Protein AF-A0A2G8JN84-F1 (afdb_monomer_lite)

InterPro domains:
  IPR024869 FAM20 [PTHR12450] (4-139)

pLDDT: mean 93.04, std 8.96, range [46.75, 98.5]

Organism: Stichopus japonicus (NCBI:txid307972)

Secondary structure (DSSP, 8-state):
--HHHHHHHHHHH--SS-SS-TT-HHHHHHHHHHHHHSPEEEEEE-SSSSS--EEEEETTS-EEEE----S-TT----TT--TTTPPPPHHHHHHHHHHHHHTT---SPP-------IIIIIGGGB-HHHHTT----S--

Foldseek 3Di:
DDPLVLVVVQCVQCDDQASHDLPVCVRQVVVQVCVADFAFQAWEFDPDDDDTWIWTAGPSRDIDIDDDADDDPPDDDDPPDDPVNDDDHLVCLQVVCVVCSVVVRRHRDRDYDYDDDCVRRPLVRYDPVVVVPDDDDPDD

Structure (mmCIF, N/CA/C/O backbone):
data_AF-A0A2G8JN84-F1
#
_entry.id   AF-A0A2G8JN84-F1
#
loop_
_atom_site.group_PDB
_atom_site.id
_atom_site.type_symbol
_atom_site.label_atom_id
_atom_site.label_alt_id
_atom_site.label_comp_id
_atom_site.label_asym_id
_atom_site.label_entity_id
_atom_site.label_seq_id
_atom_site.pdbx_PDB_ins_code
_atom_site.Cartn_x
_atom_site.Cartn_y
_atom_site.Cartn_z
_atom_site.occupancy
_atom_site.B_iso_or_equiv
_atom_site.auth_seq_id
_atom_site.auth_comp_id
_atom_site.auth_asym_id
_atom_site.auth_atom_id
_atom_site.pdbx_PDB_model_num
ATOM 1 N N . VAL A 1 1 ? -15.309 12.568 12.944 1.00 48.44 1 VAL A N 1
ATOM 2 C CA . VAL A 1 1 ? -14.680 11.241 13.095 1.00 48.44 1 VAL A CA 1
ATOM 3 C C . VAL A 1 1 ? -13.186 11.470 13.044 1.00 48.44 1 VAL A C 1
ATOM 5 O O . VAL A 1 1 ? -12.704 11.971 12.033 1.00 48.44 1 VAL A O 1
ATOM 8 N N . GLY A 1 2 ? -12.490 11.281 14.162 1.00 55.16 2 GLY A N 1
ATOM 9 C CA . GLY A 1 2 ? -11.033 11.457 14.190 1.00 55.16 2 GLY A CA 1
ATOM 10 C C . GLY A 1 2 ? -10.361 10.359 13.365 1.00 55.16 2 GLY A C 1
ATOM 11 O O . GLY A 1 2 ? -10.882 9.254 13.296 1.00 55.16 2 GLY A O 1
ATOM 12 N N . HIS A 1 3 ? -9.219 10.627 12.732 1.00 58.25 3 HIS A N 1
ATOM 13 C CA . HIS A 1 3 ? -8.514 9.629 11.909 1.00 58.25 3 HIS A CA 1
ATOM 14 C C . HIS A 1 3 ? -8.183 8.334 12.674 1.00 58.25 3 HIS A C 1
ATOM 16 O O . HIS A 1 3 ? -8.443 7.241 12.170 1.00 58.25 3 HIS A O 1
ATOM 22 N N . ASN A 1 4 ? -7.797 8.478 13.947 1.00 63.53 4 ASN A N 1
ATOM 23 C CA . ASN A 1 4 ? -7.530 7.372 14.868 1.00 63.53 4 ASN A CA 1
ATOM 24 C C . ASN A 1 4 ? -8.748 6.434 15.059 1.00 63.53 4 ASN A C 1
ATOM 26 O O . ASN A 1 4 ? -8.607 5.235 15.275 1.00 63.53 4 ASN A O 1
ATOM 30 N N . GLU A 1 5 ? -9.966 6.963 14.906 1.00 81.00 5 GLU A N 1
ATOM 31 C CA . GLU A 1 5 ? -11.221 6.224 15.076 1.00 81.00 5 GLU A CA 1
ATOM 32 C C . GLU A 1 5 ? -11.471 5.222 13.931 1.00 81.00 5 GLU A C 1
ATOM 34 O O . GLU A 1 5 ? -12.127 4.204 14.132 1.00 81.00 5 GLU A O 1
ATOM 39 N N . ILE A 1 6 ? -10.946 5.472 12.723 1.00 88.25 6 ILE A N 1
ATOM 40 C CA . ILE A 1 6 ? -11.258 4.661 11.532 1.00 88.25 6 ILE A CA 1
ATOM 41 C C . ILE A 1 6 ? -10.519 3.316 11.565 1.00 88.25 6 ILE A C 1
ATOM 43 O O . ILE A 1 6 ? -11.142 2.268 11.390 1.00 88.25 6 ILE A O 1
ATOM 47 N N . PHE A 1 7 ? -9.206 3.328 11.823 1.00 91.25 7 PHE A N 1
ATOM 48 C CA . PHE A 1 7 ? -8.422 2.094 11.961 1.00 91.25 7 PHE A CA 1
ATOM 49 C C . PHE A 1 7 ? -8.873 1.274 13.167 1.00 91.25 7 PHE A C 1
ATOM 51 O O . PHE A 1 7 ? -8.999 0.055 13.068 1.00 91.25 7 PHE A O 1
ATOM 58 N N . GLU A 1 8 ? -9.152 1.930 14.294 1.00 91.44 8 GLU A N 1
ATOM 59 C CA . GLU A 1 8 ? -9.624 1.251 15.498 1.00 91.44 8 GLU A CA 1
ATOM 60 C C . GLU A 1 8 ? -10.961 0.538 15.255 1.00 91.44 8 GLU A C 1
ATOM 62 O O . GLU A 1 8 ? -11.116 -0.625 15.635 1.00 91.44 8 GLU A O 1
ATOM 67 N N . ARG A 1 9 ? -11.910 1.198 14.576 1.00 91.25 9 ARG A N 1
ATOM 68 C CA . ARG A 1 9 ? -13.188 0.583 14.188 1.00 91.25 9 ARG A CA 1
ATOM 69 C C . ARG A 1 9 ? -12.986 -0.607 13.255 1.00 91.25 9 ARG A C 1
ATOM 71 O O . ARG A 1 9 ? -13.580 -1.651 13.508 1.00 91.25 9 ARG A O 1
ATOM 78 N N . PHE A 1 10 ? -12.119 -0.483 12.246 1.00 93.94 10 PHE A N 1
ATOM 79 C CA . PHE A 1 10 ? -11.782 -1.600 11.361 1.00 93.94 10 PHE A CA 1
ATOM 80 C C . PHE A 1 10 ? -11.228 -2.792 12.150 1.00 93.94 10 PHE A C 1
ATOM 82 O O . PHE A 1 10 ? -11.766 -3.890 12.052 1.00 93.94 10 PHE A O 1
ATOM 89 N N . PHE A 1 11 ? -10.217 -2.580 12.999 1.00 94.25 11 PHE A N 1
ATOM 90 C CA . PHE A 1 11 ? -9.619 -3.663 13.781 1.00 94.25 11 PHE A CA 1
ATOM 91 C C . PHE A 1 11 ? -10.600 -4.311 14.766 1.00 94.25 11 PHE A C 1
ATOM 93 O O . PHE A 1 11 ? -10.567 -5.528 14.932 1.00 94.25 11 PHE A O 1
ATOM 100 N N . LYS A 1 12 ? -11.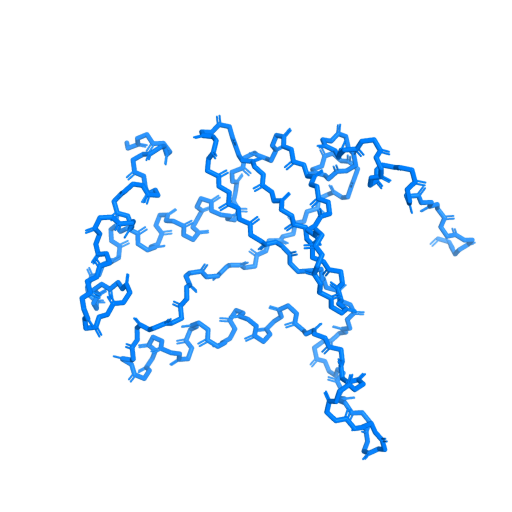490 -3.531 15.395 1.00 93.62 12 LYS A N 1
ATOM 101 C CA . LYS A 1 12 ? -12.542 -4.055 16.286 1.00 93.62 12 LYS A CA 1
ATOM 102 C C . LYS A 1 12 ? -13.615 -4.860 15.547 1.00 93.62 12 LYS A C 1
ATOM 104 O O . LYS A 1 12 ? -14.247 -5.710 16.168 1.00 93.62 12 LYS A O 1
ATOM 109 N N . GLY A 1 13 ? -13.835 -4.585 14.261 1.00 92.75 13 GLY A N 1
ATOM 110 C CA . GLY A 1 13 ? -14.805 -5.297 13.425 1.00 92.75 13 GLY A CA 1
ATOM 111 C C . GLY A 1 13 ? -14.342 -6.685 12.968 1.00 92.75 13 GLY A C 1
ATOM 112 O O . GLY A 1 13 ? -15.179 -7.523 12.624 1.00 92.75 13 GLY A O 1
ATOM 113 N N . ILE A 1 14 ? -13.030 -6.949 12.997 1.00 96.00 14 ILE A N 1
ATOM 114 C CA . ILE A 1 14 ? -12.459 -8.242 12.602 1.00 96.00 14 ILE A CA 1
ATOM 115 C C . ILE A 1 14 ? -12.987 -9.339 13.528 1.00 96.00 14 ILE A C 1
ATOM 117 O O . ILE A 1 14 ? -12.874 -9.255 14.752 1.00 96.00 14 ILE A O 1
ATOM 121 N N . ASN A 1 15 ? -13.523 -10.409 12.943 1.00 95.56 15 ASN A N 1
ATOM 122 C CA . ASN A 1 15 ? -14.047 -11.540 13.697 1.00 95.56 15 ASN A CA 1
ATOM 123 C C . ASN A 1 15 ? -13.660 -12.883 13.054 1.00 95.56 15 ASN A C 1
ATOM 125 O O . ASN A 1 15 ? -12.878 -12.949 12.111 1.00 95.56 15 ASN A O 1
ATOM 129 N N . ARG A 1 16 ? -14.167 -13.992 13.607 1.00 97.31 16 ARG A N 1
ATOM 130 C CA . ARG A 1 16 ? -13.809 -15.353 13.170 1.00 97.31 16 ARG A CA 1
ATOM 131 C C . ARG A 1 16 ? -14.179 -15.647 11.710 1.00 97.31 16 ARG A C 1
ATOM 133 O O . ARG A 1 16 ? -13.569 -16.532 11.115 1.00 97.31 16 ARG A O 1
ATOM 140 N N . TYR A 1 17 ? -15.194 -14.981 11.170 1.00 96.25 17 TYR A N 1
ATOM 141 C CA . TYR A 1 17 ? -15.814 -15.353 9.898 1.00 96.25 17 TYR A CA 1
ATOM 142 C C . TYR A 1 17 ? -15.412 -14.439 8.741 1.00 96.25 17 TYR A C 1
ATOM 144 O O . TYR A 1 17 ? -15.402 -14.881 7.594 1.00 96.25 17 TYR A O 1
ATOM 152 N N . GLU A 1 18 ? -15.063 -13.192 9.041 1.00 95.88 18 GLU A N 1
ATOM 153 C CA . GLU A 1 18 ? -14.811 -12.146 8.055 1.00 95.88 18 GLU A CA 1
ATOM 154 C C . GLU A 1 18 ? -13.834 -11.101 8.600 1.00 95.88 18 GLU A C 1
ATOM 156 O O . GLU A 1 18 ? -13.711 -10.894 9.813 1.00 95.88 18 GLU A O 1
ATOM 161 N N . LEU A 1 19 ? -13.150 -10.421 7.683 1.00 96.69 19 LEU A N 1
ATOM 162 C CA . LEU A 1 19 ? -12.256 -9.318 8.010 1.00 96.69 19 LEU A CA 1
ATOM 163 C C . LEU A 1 19 ? -13.014 -7.992 8.161 1.00 96.69 19 LEU A C 1
ATOM 165 O O . LEU A 1 19 ? -12.571 -7.118 8.898 1.00 96.69 19 LEU A O 1
ATOM 169 N N . TYR A 1 20 ? -14.141 -7.840 7.464 1.00 95.31 20 TYR A N 1
ATOM 170 C CA . TYR A 1 20 ? -15.039 -6.693 7.567 1.00 95.31 20 TYR A CA 1
ATOM 171 C C . TYR A 1 20 ? -16.472 -7.084 7.144 1.00 95.31 20 TYR A C 1
ATOM 173 O O . TYR A 1 20 ? -16.613 -7.946 6.275 1.00 95.31 20 TYR A O 1
ATOM 181 N N . PRO A 1 21 ? -17.526 -6.464 7.708 1.00 90.12 21 PRO A N 1
ATOM 182 C CA . PRO A 1 21 ? -18.922 -6.747 7.365 1.00 90.12 21 PRO A CA 1
ATOM 183 C C . PRO A 1 21 ? -19.303 -6.340 5.931 1.00 90.12 21 PRO A C 1
ATOM 185 O O . PRO A 1 21 ? -18.791 -5.361 5.388 1.00 90.12 21 PRO A O 1
ATOM 188 N N . TYR A 1 22 ? -20.289 -7.031 5.343 1.00 82.25 22 TYR A N 1
ATOM 189 C CA . TYR A 1 22 ? -20.823 -6.739 3.997 1.00 82.25 22 TYR A CA 1
ATOM 190 C C . TYR A 1 22 ? -21.366 -5.303 3.840 1.00 82.25 22 TYR A C 1
ATOM 192 O O . TYR A 1 22 ? -21.090 -4.649 2.839 1.00 82.25 22 TYR A O 1
ATOM 200 N N . ASN A 1 23 ? -22.078 -4.784 4.849 1.00 75.50 23 ASN A N 1
ATOM 201 C CA . ASN A 1 23 ? -22.669 -3.435 4.845 1.00 75.50 23 ASN A CA 1
ATOM 202 C C . ASN A 1 23 ? -21.791 -2.377 5.544 1.00 75.50 23 ASN A C 1
ATOM 204 O O . ASN A 1 23 ? -22.306 -1.365 6.009 1.00 75.50 23 ASN A O 1
ATOM 208 N N . ASP A 1 24 ? -20.478 -2.590 5.660 1.00 72.56 24 ASP A N 1
ATOM 209 C CA . ASP A 1 24 ? -19.603 -1.692 6.428 1.00 72.56 24 ASP A CA 1
ATOM 210 C C . ASP A 1 24 ? -19.057 -0.507 5.615 1.00 72.56 24 ASP A C 1
ATOM 212 O O . ASP A 1 24 ? -17.879 -0.141 5.710 1.00 72.56 24 ASP A O 1
ATOM 216 N N . SER A 1 25 ? -19.911 0.107 4.786 1.00 76.69 25 SER A N 1
ATOM 217 C CA . SER A 1 25 ? -19.558 1.324 4.037 1.00 76.69 25 SER A CA 1
ATOM 218 C C . SER A 1 25 ? -19.041 2.422 4.971 1.00 76.69 25 SER A C 1
ATOM 220 O O . SER A 1 25 ? -18.115 3.147 4.615 1.00 76.69 25 SER A O 1
ATOM 222 N N . ASP A 1 26 ? -19.553 2.469 6.204 1.00 85.38 26 ASP A N 1
ATOM 223 C CA . ASP A 1 26 ? -19.232 3.473 7.224 1.00 85.38 26 ASP A CA 1
ATOM 224 C C . ASP A 1 26 ? -17.840 3.325 7.864 1.00 85.38 26 ASP A C 1
ATOM 226 O O . ASP A 1 26 ? -17.418 4.207 8.624 1.00 85.38 26 ASP A O 1
ATOM 230 N N . VAL A 1 27 ? -17.122 2.232 7.591 1.00 90.25 27 VAL A N 1
ATOM 231 C CA . VAL A 1 27 ? -15.725 2.029 8.020 1.00 90.25 27 VAL A CA 1
ATOM 232 C C . VAL A 1 27 ? -14.815 1.877 6.816 1.00 90.25 27 VAL A C 1
ATOM 234 O O . VAL A 1 27 ? -13.786 2.547 6.727 1.00 90.25 27 VAL A O 1
ATOM 237 N N . ILE A 1 28 ? -15.195 1.031 5.864 1.00 93.44 28 ILE A N 1
ATOM 238 C CA . ILE A 1 28 ? -14.344 0.669 4.738 1.00 93.44 28 ILE A CA 1
ATOM 239 C C . ILE A 1 28 ? -14.122 1.836 3.783 1.00 93.44 28 ILE A C 1
ATOM 241 O O . ILE A 1 28 ? -12.981 2.078 3.388 1.00 93.44 28 ILE A O 1
ATOM 245 N N . GLU A 1 29 ? -15.171 2.555 3.380 1.00 92.38 29 GLU A N 1
ATOM 246 C CA . GLU A 1 29 ? -15.004 3.677 2.452 1.00 92.38 29 GLU A CA 1
ATOM 247 C C . GLU A 1 29 ? -14.195 4.817 3.087 1.00 92.38 29 GLU A C 1
ATOM 249 O O . GLU A 1 29 ? -13.234 5.276 2.455 1.00 92.38 29 GLU A O 1
ATOM 254 N N . PRO A 1 30 ? -14.460 5.224 4.348 1.00 93.62 30 PRO A N 1
ATOM 255 C CA . PRO A 1 30 ? -13.593 6.148 5.069 1.00 93.62 30 PRO A CA 1
ATOM 256 C C . PRO A 1 30 ? -12.150 5.659 5.201 1.00 93.62 30 PRO A C 1
ATOM 258 O O . PRO A 1 30 ? -11.238 6.462 5.022 1.00 93.62 30 PRO A O 1
ATOM 261 N N . LEU A 1 31 ? -11.920 4.368 5.469 1.00 95.25 31 LEU A N 1
ATOM 262 C CA . LEU A 1 31 ? -10.574 3.800 5.579 1.00 95.25 31 LEU A CA 1
ATOM 263 C C . LEU A 1 31 ? -9.828 3.854 4.245 1.00 95.25 31 LEU A C 1
ATOM 265 O O . LEU A 1 31 ? -8.683 4.298 4.200 1.00 95.25 31 LEU A O 1
ATOM 269 N N . MET A 1 32 ? -10.470 3.473 3.140 1.00 95.38 32 MET A N 1
ATOM 270 C CA . MET A 1 32 ? -9.867 3.575 1.807 1.00 95.38 32 MET A CA 1
ATOM 271 C C . MET A 1 32 ? -9.576 5.029 1.429 1.00 95.38 32 MET A C 1
ATOM 273 O O . MET A 1 32 ? -8.506 5.328 0.894 1.00 95.38 32 MET A O 1
ATOM 277 N N . LYS A 1 33 ? -10.499 5.948 1.738 1.00 95.44 33 LYS A N 1
ATOM 278 C CA . LYS A 1 33 ? -10.296 7.385 1.534 1.00 95.44 33 LYS A CA 1
ATOM 279 C C . LYS A 1 33 ? -9.122 7.898 2.366 1.00 95.44 33 LYS A C 1
ATOM 281 O O . LYS A 1 33 ? -8.277 8.618 1.841 1.00 95.44 33 LYS A O 1
ATOM 286 N N . TYR A 1 34 ? -9.038 7.486 3.629 1.00 95.69 34 TYR A N 1
ATOM 287 C CA . TYR A 1 34 ? -7.938 7.826 4.522 1.00 95.69 34 TYR A CA 1
ATOM 288 C C . TYR A 1 34 ? -6.601 7.330 3.968 1.00 95.69 34 TYR A C 1
ATOM 290 O O . TYR A 1 34 ? -5.699 8.134 3.759 1.00 95.69 34 TYR A O 1
ATOM 298 N N . LEU A 1 35 ? -6.484 6.046 3.620 1.00 96.62 35 LEU A N 1
ATOM 299 C CA . LEU A 1 35 ? -5.267 5.481 3.025 1.00 96.62 35 LEU A CA 1
ATOM 300 C C . LEU A 1 35 ? -4.831 6.239 1.755 1.00 96.62 35 LEU A C 1
ATOM 302 O O . LEU A 1 35 ? -3.635 6.447 1.525 1.00 96.62 35 LEU A O 1
ATOM 306 N N . GLY A 1 36 ? -5.799 6.703 0.960 1.00 96.62 36 GLY A N 1
ATOM 307 C CA . GLY A 1 36 ? -5.569 7.461 -0.269 1.00 96.62 36 GLY A CA 1
ATOM 308 C C . GLY A 1 36 ? -5.124 8.914 -0.064 1.00 96.62 36 GLY A C 1
ATOM 309 O O . GLY A 1 36 ? -4.571 9.497 -0.993 1.00 96.62 36 GLY A O 1
ATOM 310 N N . GLN A 1 37 ? -5.345 9.509 1.114 1.00 95.50 37 GLN A N 1
ATOM 311 C CA . GLN A 1 37 ? -5.218 10.963 1.315 1.00 95.50 37 GLN A CA 1
ATOM 312 C C . GLN A 1 37 ? -4.376 11.367 2.531 1.00 95.50 37 GLN A C 1
ATOM 314 O O . GLN A 1 37 ? -3.788 12.445 2.527 1.00 95.50 37 GLN A O 1
ATOM 319 N N . ALA A 1 38 ? -4.291 10.521 3.557 1.00 95.56 38 ALA A N 1
ATOM 320 C CA . ALA A 1 38 ? -3.677 10.853 4.837 1.00 95.56 38 ALA A CA 1
ATOM 321 C C . ALA A 1 38 ? -2.198 11.255 4.689 1.00 95.56 38 ALA A C 1
ATOM 323 O O . ALA A 1 38 ? -1.466 10.585 3.945 1.00 95.56 38 ALA A O 1
ATOM 324 N N . PRO A 1 39 ? -1.727 12.307 5.381 1.00 96.12 39 PRO A N 1
ATOM 325 C CA . PRO A 1 39 ? -0.320 12.693 5.360 1.00 96.12 39 PRO A CA 1
ATOM 326 C C . PRO A 1 39 ? 0.582 11.561 5.862 1.00 96.12 39 PRO A C 1
ATOM 328 O O . PRO A 1 39 ? 0.340 10.971 6.914 1.00 96.12 39 PRO A O 1
ATOM 331 N N . ILE A 1 40 ? 1.631 11.257 5.099 1.00 98.12 40 ILE A N 1
ATOM 332 C CA . ILE A 1 40 ? 2.641 10.268 5.484 1.00 98.12 40 ILE A CA 1
ATOM 333 C C . ILE A 1 40 ? 3.703 11.002 6.300 1.00 98.12 40 ILE A C 1
ATOM 335 O O . ILE A 1 40 ? 4.324 11.937 5.801 1.00 98.12 40 ILE A O 1
ATOM 339 N N . VAL A 1 41 ? 3.928 10.574 7.542 1.00 98.00 41 VAL A N 1
ATOM 340 C CA . VAL A 1 41 ? 4.921 11.186 8.447 1.00 98.00 41 VAL A CA 1
ATOM 341 C C . VAL A 1 41 ? 6.199 10.366 8.567 1.00 98.00 41 VAL A C 1
ATOM 343 O O . VAL A 1 41 ? 7.234 10.884 8.983 1.00 98.00 41 VAL A O 1
ATOM 346 N N . SER A 1 42 ? 6.158 9.087 8.187 1.00 98.19 42 SER A N 1
ATOM 347 C CA . SER A 1 42 ? 7.352 8.252 8.083 1.00 98.19 42 SER A CA 1
ATOM 348 C C . SER A 1 42 ? 7.218 7.231 6.963 1.00 98.19 42 SER A C 1
ATOM 350 O O . SER A 1 42 ? 6.181 6.584 6.832 1.00 98.1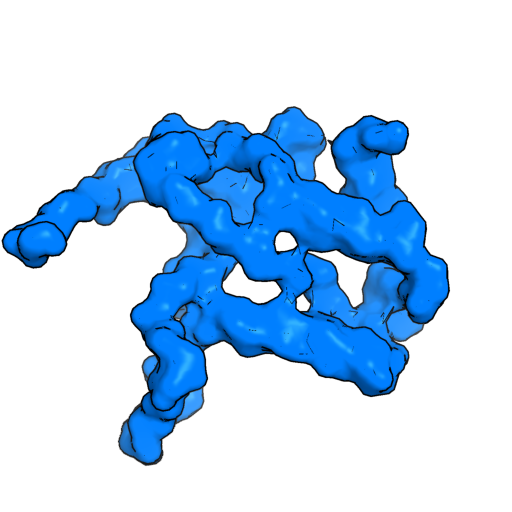9 42 SER A O 1
ATOM 352 N N . ALA A 1 43 ? 8.290 7.055 6.193 1.00 98.12 43 ALA A N 1
ATOM 353 C CA . ALA A 1 43 ? 8.439 5.983 5.219 1.00 98.12 43 ALA A CA 1
ATOM 354 C C . ALA A 1 43 ? 9.683 5.150 5.548 1.00 98.12 43 ALA A C 1
ATOM 356 O O . ALA A 1 43 ? 10.789 5.673 5.708 1.00 98.12 43 ALA A O 1
ATOM 357 N N . LYS A 1 44 ? 9.526 3.834 5.662 1.00 97.31 44 LYS A N 1
ATOM 358 C CA . LYS A 1 44 ? 10.637 2.916 5.945 1.00 97.31 44 LYS A CA 1
ATOM 359 C C . LYS A 1 44 ? 10.570 1.728 5.010 1.00 97.31 44 LYS A C 1
ATOM 361 O O . LYS A 1 44 ? 9.485 1.251 4.703 1.00 97.31 44 LYS A O 1
ATOM 366 N N . GLU A 1 45 ? 11.720 1.225 4.584 1.00 95.62 45 GLU A N 1
ATOM 367 C CA . GLU A 1 45 ? 11.761 -0.071 3.915 1.00 95.62 45 GLU A CA 1
ATOM 368 C C . GLU A 1 45 ? 11.241 -1.149 4.872 1.00 95.62 45 GLU A C 1
ATOM 370 O O . GLU A 1 45 ? 11.645 -1.215 6.038 1.00 95.62 45 GLU A O 1
ATOM 375 N N . LYS A 1 46 ? 10.323 -1.987 4.389 1.00 92.31 46 LYS A N 1
ATOM 376 C CA . LYS A 1 46 ? 9.921 -3.181 5.121 1.00 92.31 46 LYS A CA 1
ATOM 377 C C . LYS A 1 46 ? 11.039 -4.214 4.992 1.00 92.31 46 LYS A C 1
ATOM 379 O O . LYS A 1 46 ? 11.198 -4.819 3.935 1.00 92.31 46 LYS A O 1
ATOM 384 N N . SER A 1 47 ? 11.762 -4.460 6.082 1.00 84.94 47 SER A N 1
ATOM 385 C CA . SER A 1 47 ? 12.721 -5.562 6.133 1.00 84.94 47 SER A CA 1
ATOM 386 C C . SER A 1 47 ? 12.002 -6.913 5.998 1.00 84.94 47 SER A C 1
ATOM 388 O O . SER A 1 47 ? 10.883 -7.117 6.488 1.00 84.94 47 SER A O 1
ATOM 390 N N . GLY A 1 48 ? 12.647 -7.841 5.292 1.00 77.62 48 GLY A N 1
ATOM 391 C CA . GLY A 1 48 ? 12.106 -9.171 5.020 1.00 77.62 48 GLY A CA 1
ATOM 392 C C . GLY A 1 48 ? 11.084 -9.191 3.875 1.00 77.62 48 GLY A C 1
ATOM 393 O O . GLY A 1 48 ? 9.980 -8.639 3.967 1.00 77.62 48 GLY A O 1
ATOM 394 N N . GLY A 1 49 ? 11.455 -9.886 2.802 1.00 79.19 49 GLY A N 1
ATOM 395 C CA . GLY A 1 49 ? 10.695 -10.034 1.563 1.00 79.19 49 GLY A CA 1
ATOM 396 C C . GLY A 1 49 ? 11.636 -10.230 0.371 1.00 79.19 49 GLY A C 1
ATOM 397 O O . GLY A 1 49 ? 12.851 -10.159 0.525 1.00 79.19 49 GLY A O 1
ATOM 398 N N . THR A 1 50 ? 11.075 -10.480 -0.810 1.00 85.81 50 THR A N 1
ATOM 399 C CA . THR A 1 50 ? 11.830 -10.631 -2.070 1.00 85.81 50 THR A CA 1
ATOM 400 C C . THR A 1 50 ? 11.768 -9.388 -2.958 1.00 85.81 50 THR A C 1
ATOM 402 O O . THR A 1 50 ? 12.597 -9.217 -3.845 1.00 85.81 50 THR A O 1
ATOM 405 N N . GLN A 1 51 ? 10.787 -8.510 -2.735 1.00 90.94 51 GLN A N 1
ATOM 406 C CA . GLN A 1 51 ? 10.533 -7.324 -3.552 1.00 90.94 51 GLN A CA 1
ATOM 407 C C . GLN A 1 51 ? 10.333 -6.083 -2.676 1.00 90.94 51 GLN A C 1
ATOM 409 O O . GLN A 1 51 ? 10.028 -6.195 -1.488 1.00 90.94 51 GLN A O 1
ATOM 414 N N . VAL A 1 52 ? 10.498 -4.897 -3.274 1.00 92.38 52 VAL A N 1
ATOM 415 C CA . VAL A 1 52 ? 10.443 -3.606 -2.568 1.00 92.38 52 VAL A CA 1
ATOM 416 C C . VAL A 1 52 ? 9.044 -3.357 -2.018 1.00 92.38 52 VAL A C 1
ATOM 418 O O . VAL A 1 52 ? 8.069 -3.329 -2.770 1.00 92.38 52 VAL A O 1
ATOM 421 N N . LYS A 1 53 ? 8.972 -3.118 -0.708 1.00 96.12 53 LYS A N 1
ATOM 422 C CA . LYS A 1 53 ? 7.766 -2.719 0.025 1.00 96.12 53 LYS A CA 1
ATOM 423 C C . LYS A 1 53 ? 8.153 -1.664 1.051 1.00 96.12 53 LYS A C 1
ATOM 425 O O . LYS A 1 53 ? 9.202 -1.783 1.688 1.00 96.12 53 LYS A O 1
ATOM 430 N N . LEU A 1 54 ? 7.305 -0.661 1.236 1.00 97.00 54 LEU A N 1
ATOM 431 C CA . LEU A 1 54 ? 7.504 0.368 2.253 1.00 97.00 54 LEU A CA 1
ATOM 432 C C . LEU A 1 54 ? 6.440 0.246 3.343 1.00 97.00 54 LEU A C 1
ATOM 434 O O . LEU A 1 54 ? 5.277 -0.023 3.049 1.00 97.00 54 LEU A O 1
ATOM 438 N N . PHE A 1 55 ? 6.834 0.472 4.591 1.00 97.56 55 PHE A N 1
ATOM 439 C CA . PHE A 1 55 ? 5.918 0.823 5.665 1.00 97.56 55 PHE A CA 1
ATOM 440 C C . PHE A 1 55 ? 5.734 2.332 5.685 1.00 97.56 55 PHE A C 1
ATOM 442 O O . PHE A 1 55 ? 6.705 3.079 5.836 1.00 97.56 55 PHE A O 1
ATOM 449 N N . PHE A 1 56 ? 4.485 2.759 5.563 1.00 98.06 56 PHE A N 1
ATOM 450 C CA . PHE A 1 56 ? 4.075 4.122 5.846 1.00 98.06 56 PHE A CA 1
ATOM 451 C C . PHE A 1 56 ? 3.499 4.207 7.246 1.00 98.06 56 PHE A C 1
ATOM 453 O O . PHE A 1 56 ? 2.769 3.317 7.679 1.00 98.06 56 PHE A O 1
ATOM 460 N N . THR A 1 57 ? 3.826 5.296 7.927 1.00 97.75 57 THR A N 1
ATOM 461 C CA . THR A 1 57 ? 3.194 5.722 9.172 1.00 97.75 57 THR A CA 1
ATOM 462 C C . THR A 1 57 ? 2.515 7.057 8.916 1.00 97.75 57 THR A C 1
ATOM 464 O O . THR A 1 57 ? 3.117 7.940 8.296 1.00 97.75 57 THR A O 1
ATOM 467 N N . PHE A 1 58 ? 1.275 7.190 9.374 1.00 96.56 58 PHE A N 1
ATOM 468 C CA . PHE A 1 58 ? 0.477 8.411 9.274 1.00 96.56 58 PHE A CA 1
ATOM 469 C C . PHE A 1 58 ? 0.497 9.193 10.596 1.00 96.56 58 PHE A C 1
ATOM 471 O O . PHE A 1 58 ? 1.039 8.717 11.593 1.00 96.56 58 PHE A O 1
ATOM 478 N N . GLU A 1 59 ? -0.064 10.404 10.608 1.00 93.88 59 GLU A N 1
ATOM 479 C CA . GLU A 1 59 ? -0.049 11.304 11.779 1.00 93.88 59 GLU A CA 1
ATOM 480 C C . GLU A 1 59 ? -0.660 10.684 13.043 1.00 93.88 59 GLU A C 1
ATOM 482 O O . GLU A 1 59 ? -0.195 10.941 14.150 1.00 93.88 59 GLU A O 1
ATOM 487 N N . ASP A 1 60 ? -1.673 9.832 12.886 1.00 91.81 60 ASP A N 1
ATOM 488 C CA . ASP A 1 60 ? -2.328 9.107 13.980 1.00 91.81 60 ASP A CA 1
ATOM 489 C C . ASP A 1 60 ? -1.593 7.820 14.394 1.00 91.81 60 ASP A C 1
ATOM 491 O O . ASP A 1 60 ? -2.146 6.997 15.119 1.00 91.81 60 ASP A O 1
ATOM 495 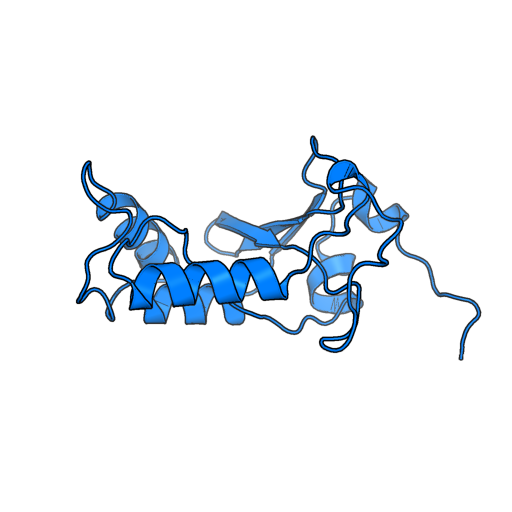N N . GLN A 1 61 ? -0.350 7.632 13.938 1.00 93.94 61 GLN A N 1
ATOM 496 C CA . GLN A 1 61 ? 0.487 6.451 14.170 1.00 93.94 61 GLN A CA 1
ATOM 497 C C . GLN A 1 61 ? -0.034 5.150 13.540 1.00 93.94 61 GLN A C 1
ATOM 499 O O . GLN A 1 61 ? 0.624 4.112 13.669 1.00 93.94 61 GLN A O 1
ATOM 504 N N . SER A 1 62 ? -1.156 5.184 12.810 1.00 94.81 62 SER A N 1
ATOM 505 C CA . SER A 1 62 ? -1.582 4.050 11.992 1.00 94.81 62 SER A CA 1
ATOM 506 C C . SER A 1 62 ? -0.562 3.780 10.884 1.00 94.81 62 SER A C 1
ATOM 508 O O . SER A 1 62 ? 0.238 4.643 10.501 1.00 94.81 62 SER A O 1
ATOM 510 N N . THR A 1 63 ? -0.552 2.544 10.384 1.00 96.00 63 THR A N 1
ATOM 511 C CA . THR A 1 63 ? 0.429 2.114 9.387 1.00 96.00 63 THR A CA 1
ATOM 512 C C . THR A 1 63 ? -0.218 1.419 8.204 1.00 96.00 63 THR A C 1
ATOM 514 O O . THR A 1 63 ? -1.263 0.782 8.327 1.00 96.00 63 THR A O 1
ATOM 517 N N . ALA A 1 64 ? 0.429 1.535 7.048 1.00 97.25 64 ALA A N 1
ATOM 518 C CA . ALA A 1 64 ? 0.052 0.836 5.828 1.00 97.25 64 ALA A CA 1
ATOM 519 C C . ALA A 1 64 ? 1.289 0.300 5.104 1.00 97.25 64 ALA A C 1
ATOM 521 O O . ALA A 1 64 ? 2.395 0.828 5.242 1.00 97.25 64 ALA A O 1
ATOM 522 N N . ILE A 1 65 ? 1.089 -0.750 4.307 1.00 97.50 65 ILE A N 1
ATOM 523 C CA . ILE A 1 65 ? 2.106 -1.262 3.389 1.00 97.50 65 ILE A CA 1
ATOM 524 C C . ILE A 1 65 ? 1.875 -0.629 2.021 1.00 97.50 65 ILE A C 1
ATOM 526 O O . ILE A 1 65 ? 0.774 -0.687 1.481 1.00 97.50 65 ILE A O 1
ATOM 530 N N . MET A 1 66 ? 2.933 -0.075 1.441 1.00 97.31 66 MET A N 1
ATOM 531 C CA . MET A 1 66 ? 2.940 0.438 0.078 1.00 97.31 66 MET A CA 1
ATOM 532 C C . MET A 1 66 ? 3.773 -0.469 -0.825 1.00 97.31 66 MET A C 1
ATOM 534 O O . MET A 1 66 ? 4.905 -0.839 -0.494 1.00 97.31 66 MET A O 1
ATOM 538 N N . LYS A 1 67 ? 3.196 -0.809 -1.981 1.00 97.75 67 LYS A N 1
ATOM 539 C CA . LYS A 1 67 ? 3.881 -1.471 -3.093 1.00 97.75 67 LYS A CA 1
ATOM 540 C C . LYS A 1 67 ? 3.966 -0.497 -4.273 1.00 97.75 67 LYS A C 1
ATOM 542 O O . LYS A 1 67 ? 2.924 0.018 -4.683 1.00 97.75 67 LYS A O 1
ATOM 547 N N . PRO A 1 68 ? 5.162 -0.220 -4.817 1.00 97.06 68 PRO A N 1
ATOM 548 C CA . PRO A 1 68 ? 5.315 0.763 -5.881 1.00 97.06 68 PRO A CA 1
ATOM 549 C C . PRO A 1 68 ? 4.789 0.243 -7.225 1.00 97.06 68 PRO A C 1
ATOM 551 O O . PRO A 1 68 ? 4.783 -0.960 -7.500 1.00 97.06 68 PRO A O 1
ATOM 554 N N . TRP A 1 69 ? 4.406 1.168 -8.101 1.00 97.56 69 TRP A N 1
ATOM 555 C CA . TRP A 1 69 ? 4.133 0.864 -9.501 1.00 97.56 69 TRP A CA 1
ATOM 556 C C . TRP A 1 69 ? 5.450 0.603 -10.248 1.00 97.56 69 TRP A C 1
ATOM 558 O O . TRP A 1 69 ? 6.338 1.449 -10.238 1.00 97.56 69 TRP A O 1
ATOM 568 N N . ARG A 1 70 ? 5.587 -0.584 -10.861 1.00 95.62 70 ARG A N 1
ATOM 569 C CA . ARG A 1 70 ? 6.789 -1.002 -11.609 1.00 95.62 70 ARG A CA 1
ATOM 570 C C . ARG A 1 70 ? 6.599 -1.138 -13.121 1.00 95.62 70 ARG A C 1
ATOM 572 O O . ARG A 1 70 ? 7.525 -0.843 -13.862 1.00 95.62 70 ARG A O 1
ATOM 579 N N . VAL A 1 71 ? 5.435 -1.607 -13.569 1.00 95.75 71 VAL A N 1
ATOM 580 C CA . VAL A 1 71 ? 5.151 -1.915 -14.982 1.00 95.75 71 VAL A CA 1
ATOM 581 C C . VAL A 1 71 ? 3.772 -1.420 -15.400 1.00 95.75 71 VAL A C 1
ATOM 583 O O . VAL A 1 71 ? 2.871 -1.437 -14.557 1.00 95.75 71 VAL A O 1
ATOM 586 N N . PRO A 1 72 ? 3.584 -0.980 -16.659 1.00 96.56 72 PRO A N 1
ATOM 587 C CA . PRO A 1 72 ? 2.297 -0.490 -17.161 1.00 96.56 72 PRO A CA 1
ATOM 588 C C . PRO A 1 72 ? 1.206 -1.573 -17.100 1.00 96.56 72 PRO A C 1
ATOM 590 O O . PRO A 1 72 ? 1.492 -2.742 -16.851 1.00 96.56 72 PRO A O 1
ATOM 593 N N . ARG A 1 73 ? -0.064 -1.192 -17.283 1.00 95.94 73 ARG A N 1
ATOM 594 C CA . ARG A 1 73 ? -1.195 -2.130 -17.124 1.00 95.94 73 ARG A CA 1
ATOM 595 C C . ARG A 1 73 ? -1.240 -3.188 -18.223 1.00 95.94 73 ARG A C 1
ATOM 597 O O . ARG A 1 73 ? -1.773 -4.264 -17.998 1.00 95.94 73 ARG A O 1
ATOM 604 N N . GLU A 1 74 ? -0.664 -2.859 -19.367 1.00 97.31 74 GLU A N 1
ATOM 605 C CA . GLU A 1 74 ? -0.550 -3.676 -20.569 1.00 97.31 74 GLU A CA 1
ATOM 606 C C . GLU A 1 74 ? 0.623 -4.665 -20.480 1.00 97.31 74 GLU A C 1
ATOM 608 O O . GLU A 1 74 ? 0.796 -5.493 -21.367 1.00 97.31 74 GLU A O 1
ATOM 613 N N . TYR A 1 75 ? 1.457 -4.572 -19.437 1.00 97.00 75 TYR A N 1
ATOM 614 C CA . TYR A 1 75 ? 2.540 -5.523 -19.229 1.00 97.00 75 TYR A CA 1
ATOM 615 C C . TYR A 1 75 ? 1.989 -6.902 -18.861 1.00 97.00 75 TYR A C 1
ATOM 617 O O . TYR A 1 75 ? 1.271 -7.052 -17.868 1.00 97.00 75 TYR A O 1
ATOM 625 N N . GLU A 1 76 ? 2.433 -7.913 -19.598 1.00 96.44 76 GLU A N 1
ATOM 626 C CA . GLU A 1 76 ? 2.207 -9.321 -19.295 1.00 96.44 76 GLU A CA 1
ATOM 627 C C . GLU A 1 76 ? 3.518 -9.991 -18.871 1.00 96.44 76 GLU A C 1
ATOM 629 O O . GLU A 1 76 ? 4.597 -9.679 -19.383 1.00 96.44 76 GLU A O 1
ATOM 634 N N . THR A 1 77 ? 3.428 -10.915 -17.913 1.00 95.25 77 THR A N 1
ATOM 635 C CA . THR A 1 77 ? 4.563 -11.754 -17.517 1.00 95.25 77 THR A CA 1
ATOM 636 C C . THR A 1 77 ? 5.023 -12.569 -18.724 1.00 95.25 77 THR A C 1
ATOM 638 O O . THR A 1 77 ? 4.207 -13.203 -19.392 1.00 95.25 77 THR A O 1
ATOM 641 N N . LEU A 1 78 ? 6.328 -12.550 -19.006 1.00 94.44 78 LEU A N 1
ATOM 642 C CA . LEU A 1 78 ? 6.879 -13.259 -20.157 1.00 94.44 78 LEU A CA 1
ATOM 643 C C . LEU A 1 78 ? 6.656 -14.781 -20.027 1.00 94.44 78 LEU A C 1
ATOM 645 O O . LEU A 1 78 ? 6.733 -15.304 -18.913 1.00 94.44 78 LEU A O 1
ATOM 649 N N . PRO A 1 79 ? 6.415 -15.516 -21.129 1.00 94.94 79 PRO A N 1
ATOM 650 C CA . PRO A 1 79 ? 6.125 -16.953 -21.066 1.00 94.94 79 PRO A CA 1
ATOM 651 C C . PRO A 1 79 ? 7.238 -17.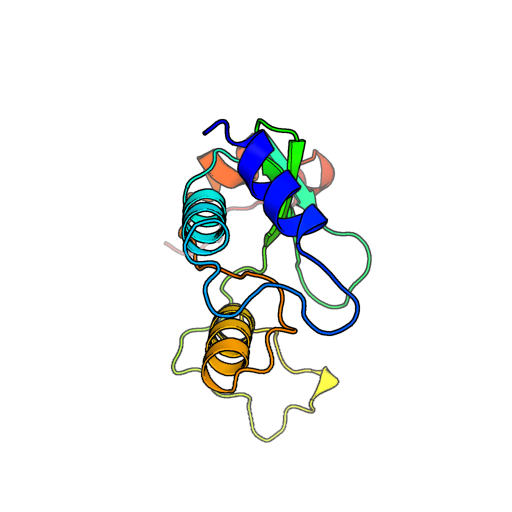813 -20.448 1.00 94.94 79 PRO A C 1
ATOM 653 O O . PRO A 1 79 ? 6.974 -18.901 -19.944 1.00 94.94 79 PRO A O 1
ATOM 656 N N . ASP A 1 80 ? 8.482 -17.345 -20.504 1.00 95.88 80 ASP A N 1
ATOM 657 C CA . ASP A 1 80 ? 9.676 -17.991 -19.957 1.00 95.88 80 ASP A CA 1
ATOM 658 C C . ASP A 1 80 ? 9.973 -17.595 -18.498 1.00 95.88 80 ASP A C 1
ATOM 660 O O . ASP A 1 80 ? 10.880 -18.150 -17.870 1.00 95.88 80 ASP A O 1
ATOM 664 N N . HIS A 1 81 ? 9.195 -16.676 -17.917 1.00 94.25 81 HIS A N 1
ATOM 665 C CA . HIS A 1 81 ? 9.304 -16.322 -16.508 1.00 94.25 81 HIS A CA 1
ATOM 666 C C . HIS A 1 81 ? 8.589 -17.345 -15.621 1.00 94.25 81 HIS A C 1
ATOM 668 O O . HIS A 1 81 ? 7.366 -17.486 -15.630 1.00 94.25 81 HIS A O 1
ATOM 674 N N . TYR A 1 82 ? 9.359 -18.012 -14.761 1.00 95.19 82 TYR A N 1
ATOM 675 C CA . TYR A 1 82 ? 8.802 -18.810 -13.673 1.00 95.19 82 TYR A CA 1
ATOM 676 C C . TYR A 1 82 ? 8.078 -17.929 -12.645 1.00 95.19 82 TYR A C 1
ATOM 678 O O . TYR A 1 82 ? 8.446 -16.777 -12.417 1.00 95.19 82 TYR A O 1
ATOM 686 N N . TYR A 1 83 ? 7.107 -18.505 -11.929 1.00 92.06 83 TYR A N 1
ATOM 687 C CA . TYR A 1 83 ? 6.293 -17.794 -10.931 1.00 92.06 83 TYR A CA 1
ATOM 688 C C . TYR A 1 83 ? 7.110 -17.085 -9.832 1.00 92.06 83 TYR A C 1
ATOM 690 O O . TYR A 1 83 ? 6.678 -16.065 -9.307 1.00 92.06 83 TYR A O 1
ATOM 698 N N . PHE A 1 84 ? 8.293 -17.598 -9.475 1.00 92.31 84 PHE A N 1
ATOM 699 C CA . PHE A 1 84 ? 9.173 -16.991 -8.464 1.00 92.31 84 PHE A CA 1
ATOM 700 C C . PHE A 1 84 ? 10.006 -15.815 -8.998 1.00 92.31 84 PHE A C 1
ATOM 702 O O . PHE A 1 84 ? 10.593 -15.080 -8.205 1.00 92.31 84 PHE A O 1
ATOM 709 N N . ALA A 1 85 ? 10.075 -15.651 -10.321 1.00 93.31 85 ALA A N 1
ATOM 710 C CA . ALA A 1 85 ? 10.720 -14.527 -10.992 1.00 93.31 85 ALA A CA 1
ATOM 711 C C . ALA A 1 85 ? 9.718 -13.420 -11.363 1.00 93.31 85 ALA A C 1
ATOM 713 O O . ALA A 1 85 ? 10.129 -12.349 -11.809 1.00 93.31 85 ALA A O 1
ATOM 714 N N . ASP A 1 86 ? 8.414 -13.664 -11.182 1.00 94.31 86 ASP A N 1
ATOM 715 C CA . ASP A 1 86 ? 7.384 -12.682 -11.503 1.00 94.31 86 ASP A CA 1
ATOM 716 C C . ASP A 1 86 ? 7.478 -11.457 -10.586 1.00 94.31 86 ASP A C 1
ATOM 718 O O . ASP A 1 86 ? 7.776 -11.532 -9.388 1.00 94.31 86 ASP A O 1
ATOM 722 N N . ILE A 1 87 ? 7.208 -10.293 -11.161 1.00 94.12 87 ILE A N 1
ATOM 723 C CA . ILE A 1 87 ? 7.216 -9.028 -10.435 1.00 94.12 87 ILE A CA 1
ATOM 724 C C . ILE A 1 87 ? 5.861 -8.799 -9.765 1.00 94.12 87 ILE A C 1
ATOM 726 O O . ILE A 1 87 ? 4.800 -9.014 -10.348 1.00 94.12 87 ILE A O 1
ATOM 730 N N . GLU A 1 88 ? 5.875 -8.311 -8.528 1.00 95.44 88 GLU A N 1
ATOM 731 C CA . GLU A 1 88 ? 4.648 -7.910 -7.856 1.00 95.44 88 GLU A CA 1
ATOM 732 C C . GLU A 1 88 ? 4.051 -6.675 -8.553 1.00 95.44 88 GLU A C 1
ATOM 734 O O . GLU A 1 88 ? 4.724 -5.664 -8.781 1.00 95.44 88 GLU A O 1
ATOM 739 N N . ARG A 1 89 ? 2.752 -6.747 -8.858 1.00 97.00 89 ARG A N 1
ATOM 740 C CA . ARG A 1 89 ? 1.969 -5.664 -9.464 1.00 97.00 89 ARG A CA 1
ATOM 741 C C . ARG A 1 89 ? 1.096 -5.011 -8.395 1.00 97.00 89 ARG A C 1
ATOM 743 O O . ARG A 1 89 ? 0.213 -5.659 -7.844 1.00 97.00 89 ARG A O 1
ATOM 750 N N . HIS A 1 90 ? 1.287 -3.716 -8.133 1.00 97.56 90 HIS A N 1
ATOM 751 C CA . HIS A 1 90 ? 0.459 -2.976 -7.165 1.00 97.56 90 HIS A CA 1
ATOM 752 C C . HIS A 1 90 ? -1.048 -3.033 -7.493 1.00 97.56 90 HIS A C 1
ATOM 754 O O . HIS A 1 90 ? -1.884 -3.072 -6.595 1.00 97.56 90 HIS A O 1
ATOM 760 N N . THR A 1 91 ? -1.400 -3.093 -8.781 1.00 97.88 91 THR A N 1
ATOM 761 C CA . THR A 1 91 ? -2.784 -3.218 -9.259 1.00 97.88 91 THR A CA 1
ATOM 762 C C . THR A 1 91 ? -3.419 -4.553 -8.898 1.00 97.88 91 THR A C 1
ATOM 764 O O . THR A 1 91 ? -4.628 -4.587 -8.687 1.00 97.88 91 THR A O 1
ATOM 767 N N . ALA A 1 92 ? -2.633 -5.630 -8.800 1.00 97.88 92 ALA A N 1
ATOM 768 C CA . ALA A 1 92 ? -3.141 -6.944 -8.425 1.00 97.88 92 ALA A CA 1
ATOM 769 C C . ALA A 1 92 ? -3.641 -6.954 -6.974 1.00 97.88 92 ALA A C 1
ATOM 771 O O . ALA A 1 92 ? -4.682 -7.540 -6.712 1.00 97.88 92 ALA A O 1
ATOM 772 N N . GLU A 1 93 ? -2.974 -6.242 -6.059 1.00 98.12 93 GLU A N 1
ATOM 773 C CA . GLU A 1 93 ? -3.437 -6.090 -4.668 1.00 98.12 93 GLU A CA 1
ATOM 774 C C . GLU A 1 93 ? -4.778 -5.351 -4.591 1.00 98.12 93 GLU A C 1
ATOM 776 O O . GLU A 1 93 ? -5.700 -5.786 -3.904 1.00 98.12 93 GLU A O 1
ATOM 781 N N . ILE A 1 94 ? -4.908 -4.251 -5.343 1.00 98.31 94 ILE A N 1
ATOM 782 C CA . ILE A 1 94 ? -6.150 -3.469 -5.414 1.00 98.31 94 ILE A CA 1
ATOM 783 C C . ILE A 1 94 ? -7.275 -4.339 -5.993 1.00 98.31 94 ILE A C 1
ATOM 785 O O . ILE A 1 94 ? -8.351 -4.447 -5.408 1.00 98.31 94 ILE A O 1
ATOM 789 N N . ALA A 1 95 ? -7.025 -4.989 -7.132 1.00 98.25 95 ALA A N 1
ATOM 790 C CA . ALA A 1 95 ? -8.016 -5.817 -7.809 1.00 98.25 95 ALA A CA 1
ATOM 791 C C . ALA A 1 95 ? -8.436 -7.027 -6.965 1.00 98.25 95 ALA A C 1
ATOM 793 O O . ALA A 1 95 ? -9.626 -7.317 -6.892 1.00 98.25 95 ALA A O 1
ATOM 794 N N . ALA A 1 96 ? -7.491 -7.698 -6.298 1.00 98.50 96 ALA A N 1
ATOM 795 C CA . ALA A 1 96 ? -7.773 -8.843 -5.437 1.00 98.50 96 ALA A CA 1
ATOM 796 C C . ALA A 1 96 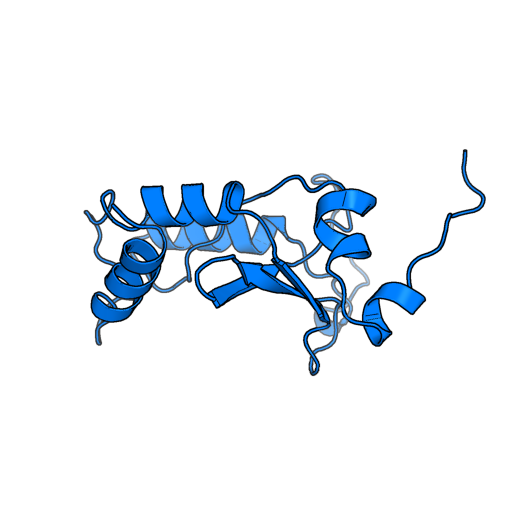? -8.706 -8.465 -4.284 1.00 98.50 96 ALA A C 1
ATOM 798 O O . ALA A 1 96 ? -9.661 -9.187 -4.018 1.00 98.50 96 ALA A O 1
ATOM 799 N N . PHE A 1 97 ? -8.486 -7.311 -3.652 1.00 97.56 97 PHE A N 1
ATOM 800 C CA . PHE A 1 97 ? -9.368 -6.812 -2.603 1.00 97.56 97 PHE A CA 1
ATOM 801 C C . PHE A 1 97 ? -10.793 -6.525 -3.105 1.00 97.56 97 PHE A C 1
ATOM 803 O O . PHE A 1 97 ? -11.769 -6.947 -2.482 1.00 97.56 97 PHE A O 1
ATOM 810 N N . HIS A 1 98 ? -10.938 -5.849 -4.248 1.00 97.12 98 HIS A N 1
ATOM 811 C CA . HIS A 1 98 ? -12.265 -5.582 -4.810 1.00 97.12 98 HIS A CA 1
ATOM 812 C C . HIS A 1 98 ? -12.966 -6.858 -5.294 1.00 97.12 98 HIS A C 1
ATOM 814 O O . HIS A 1 98 ? -14.170 -7.002 -5.096 1.00 97.12 98 HIS A O 1
ATOM 820 N N . LEU A 1 99 ? -12.230 -7.800 -5.888 1.00 98.31 99 LEU A N 1
ATOM 821 C CA . LEU A 1 99 ? -12.771 -9.090 -6.313 1.00 98.31 99 LEU A CA 1
ATOM 822 C C . LEU A 1 99 ? -13.216 -9.940 -5.113 1.00 98.31 99 LEU A C 1
ATOM 824 O O . LEU A 1 99 ? -14.310 -10.494 -5.144 1.00 98.31 99 LEU A O 1
ATOM 828 N N . ASP A 1 100 ? -12.417 -9.990 -4.044 1.00 97.81 100 ASP A N 1
ATOM 829 C CA . ASP A 1 100 ? -12.755 -10.648 -2.772 1.00 97.81 100 ASP A CA 1
ATOM 830 C C . ASP A 1 100 ? -14.064 -10.107 -2.177 1.00 97.81 100 ASP A C 1
ATOM 832 O O . ASP A 1 100 ? -14.882 -10.879 -1.676 1.00 97.81 100 ASP A O 1
ATOM 836 N N . ARG A 1 101 ? -14.307 -8.797 -2.305 1.00 94.44 101 ARG A N 1
ATOM 837 C CA . ARG A 1 101 ? -15.575 -8.170 -1.913 1.00 94.44 101 ARG A CA 1
ATOM 838 C C . ARG A 1 101 ? -16.741 -8.547 -2.819 1.00 94.44 101 ARG A C 1
ATOM 840 O O . ARG A 1 101 ? -17.813 -8.849 -2.313 1.00 94.44 101 ARG A O 1
ATOM 847 N N . ILE A 1 102 ? -16.551 -8.506 -4.139 1.00 95.94 102 ILE A N 1
ATOM 848 C CA . ILE A 1 102 ? -17.599 -8.848 -5.119 1.00 95.94 102 ILE A CA 1
ATOM 849 C C . ILE A 1 102 ? -18.056 -10.301 -4.941 1.00 95.94 102 ILE A C 1
ATOM 851 O O . ILE A 1 102 ? -19.240 -10.595 -5.071 1.00 95.94 102 ILE A O 1
ATOM 855 N N . LEU A 1 103 ? -17.122 -11.197 -4.615 1.00 97.31 103 LEU A N 1
ATOM 856 C CA . LEU A 1 103 ? -17.388 -12.610 -4.335 1.00 97.31 103 LEU A CA 1
ATOM 857 C C . LEU A 1 103 ? -17.872 -12.871 -2.899 1.00 97.31 103 LEU A C 1
ATOM 859 O O . LEU A 1 103 ? -18.031 -14.025 -2.511 1.00 97.31 103 LEU A O 1
ATOM 863 N N . ASP A 1 104 ? -18.094 -11.814 -2.116 1.00 96.12 104 ASP A N 1
ATOM 864 C CA . ASP A 1 104 ? -18.560 -11.848 -0.729 1.00 96.12 104 ASP A CA 1
ATOM 865 C C . ASP A 1 104 ? -17.661 -12.635 0.250 1.00 96.12 104 ASP A C 1
ATOM 867 O O . ASP A 1 104 ? -18.073 -12.991 1.357 1.00 96.12 104 ASP A O 1
ATOM 871 N N . PHE A 1 105 ? -16.395 -12.873 -0.110 1.00 97.19 105 PHE A N 1
ATOM 872 C CA . PHE A 1 105 ? -15.442 -13.554 0.766 1.00 97.19 105 PHE A CA 1
ATOM 873 C C . PHE A 1 105 ? -15.056 -12.692 1.967 1.00 97.19 105 PHE A C 1
ATOM 875 O O . PHE A 1 105 ? -15.048 -13.206 3.087 1.00 97.19 105 PHE A O 1
ATOM 882 N N . ARG A 1 106 ? -14.753 -11.405 1.736 1.00 96.25 106 ARG A N 1
ATOM 883 C CA . ARG A 1 106 ? -14.387 -10.408 2.763 1.00 96.25 106 ARG A CA 1
ATOM 884 C C . ARG A 1 106 ? -13.191 -10.839 3.623 1.00 96.25 106 ARG A C 1
ATOM 886 O O . ARG A 1 106 ? -13.215 -10.736 4.850 1.00 96.25 106 ARG A O 1
ATOM 893 N N . ARG A 1 107 ? -12.136 -11.352 2.984 1.00 96.88 107 ARG A N 1
ATOM 894 C CA . ARG A 1 107 ? -10.906 -11.862 3.631 1.00 96.88 107 ARG A CA 1
ATOM 895 C C . ARG A 1 107 ? -9.652 -11.105 3.217 1.00 96.88 107 ARG A C 1
ATOM 897 O O . ARG A 1 107 ? -8.624 -11.236 3.880 1.00 96.88 107 ARG A O 1
ATOM 904 N N . ALA A 1 108 ? -9.718 -10.319 2.148 1.00 97.12 108 ALA A N 1
ATOM 905 C CA . ALA A 1 108 ? -8.618 -9.470 1.723 1.00 97.12 108 ALA A CA 1
ATOM 906 C C . ALA A 1 108 ? -8.614 -8.152 2.523 1.00 97.12 108 ALA A C 1
ATOM 908 O O . ALA A 1 108 ? -9.671 -7.539 2.690 1.00 97.12 108 ALA A O 1
ATOM 909 N N . PRO A 1 109 ? -7.455 -7.675 3.015 1.00 96.62 109 PRO A N 1
ATOM 910 C CA . PRO A 1 109 ? -7.376 -6.388 3.703 1.00 96.62 109 PRO A CA 1
ATOM 911 C C . PRO A 1 109 ? -7.742 -5.226 2.769 1.00 96.62 109 PRO A C 1
ATOM 913 O O . PRO A 1 109 ? -7.524 -5.335 1.565 1.00 96.62 109 PRO A O 1
ATOM 916 N N . PRO A 1 110 ? -8.252 -4.096 3.296 1.00 96.25 110 PRO A N 1
ATOM 917 C CA . PRO A 1 110 ? -8.515 -2.906 2.495 1.00 96.25 110 PRO A CA 1
ATOM 918 C C . PRO A 1 110 ? -7.270 -2.372 1.788 1.00 96.25 110 PRO A C 1
ATOM 920 O O . PRO A 1 110 ? -6.262 -2.069 2.426 1.00 96.25 110 PRO A O 1
ATOM 923 N N . VAL A 1 111 ? -7.362 -2.219 0.464 1.00 97.88 111 VAL A N 1
ATOM 924 C CA . VAL A 1 111 ? -6.291 -1.688 -0.389 1.00 97.88 111 VAL A CA 1
ATOM 925 C C . VAL A 1 111 ? -6.848 -0.567 -1.259 1.00 97.88 111 VAL A C 1
ATOM 927 O O . VAL A 1 111 ? -7.936 -0.683 -1.814 1.00 97.88 111 VAL A O 1
ATOM 930 N N . THR A 1 112 ? -6.088 0.518 -1.406 1.00 97.75 112 THR A N 1
ATOM 931 C CA . THR A 1 112 ? -6.427 1.632 -2.299 1.00 97.75 112 THR A CA 1
ATOM 932 C C . THR A 1 112 ? -5.229 2.034 -3.155 1.00 97.75 112 THR A C 1
ATOM 934 O O . THR A 1 112 ? -4.075 1.859 -2.757 1.00 97.75 112 THR A O 1
ATOM 937 N N . GLY A 1 113 ? -5.503 2.587 -4.335 1.00 98.06 113 GLY A N 1
ATOM 938 C CA . GLY A 1 113 ? -4.489 3.229 -5.164 1.00 98.06 113 GLY A CA 1
ATOM 939 C C . GLY A 1 113 ? -4.191 4.643 -4.670 1.00 98.06 113 GLY A C 1
ATOM 940 O O . GLY A 1 113 ? -5.096 5.371 -4.266 1.00 98.06 113 GLY A O 1
ATOM 941 N N . ARG A 1 114 ? -2.922 5.056 -4.731 1.00 98.06 114 ARG A N 1
ATOM 942 C CA . ARG A 1 114 ? -2.505 6.415 -4.370 1.00 98.06 114 ARG A CA 1
ATOM 943 C C . ARG A 1 114 ? -1.362 6.887 -5.258 1.00 98.06 114 ARG A C 1
ATOM 945 O O . ARG A 1 114 ? -0.355 6.196 -5.393 1.00 98.06 114 ARG A O 1
ATOM 952 N N . ILE A 1 115 ? -1.520 8.074 -5.836 1.00 97.88 115 ILE A N 1
ATOM 953 C CA . ILE A 1 115 ? -0.445 8.786 -6.532 1.00 97.88 115 ILE A CA 1
ATOM 954 C C . ILE A 1 115 ? 0.301 9.612 -5.486 1.00 97.88 115 ILE A C 1
ATOM 956 O O . ILE A 1 115 ? -0.323 10.313 -4.691 1.00 97.88 115 ILE A O 1
ATOM 960 N N . LEU A 1 116 ? 1.627 9.493 -5.469 1.00 97.44 116 LEU A N 1
ATOM 961 C CA . LEU A 1 116 ? 2.498 10.119 -4.479 1.00 97.44 116 LEU A CA 1
ATOM 962 C C . LEU A 1 116 ? 3.562 10.952 -5.176 1.00 97.44 116 LEU A C 1
ATOM 964 O O . LEU A 1 116 ? 4.158 10.516 -6.162 1.00 97.44 116 LEU A O 1
ATOM 968 N N . ASN A 1 117 ? 3.863 12.114 -4.613 1.00 97.69 117 ASN A N 1
ATOM 969 C CA . ASN A 1 117 ? 5.053 12.860 -4.969 1.00 97.69 117 ASN A CA 1
ATOM 970 C C . ASN A 1 117 ? 6.267 12.227 -4.271 1.00 97.69 117 ASN A C 1
ATOM 972 O O . ASN A 1 117 ? 6.395 12.261 -3.047 1.00 97.69 117 ASN A O 1
ATOM 976 N N . MET A 1 118 ? 7.191 11.663 -5.054 1.00 96.19 118 MET A N 1
ATOM 977 C CA . MET A 1 118 ? 8.362 10.955 -4.520 1.00 96.19 118 MET A CA 1
ATOM 978 C C . MET A 1 118 ? 9.241 11.823 -3.609 1.00 96.19 118 MET A C 1
ATOM 980 O O . MET A 1 118 ? 9.862 11.301 -2.682 1.00 96.19 118 MET A O 1
ATOM 984 N N . THR A 1 119 ? 9.292 13.135 -3.843 1.00 96.31 119 THR A N 1
ATOM 985 C CA . THR A 1 119 ? 10.119 14.057 -3.060 1.00 96.31 119 THR A CA 1
ATOM 986 C C . THR A 1 119 ? 9.434 14.449 -1.755 1.00 96.31 119 THR A C 1
ATOM 988 O O . THR A 1 119 ? 10.020 14.255 -0.686 1.00 96.31 119 THR A O 1
ATOM 991 N N . SER A 1 120 ? 8.216 14.998 -1.822 1.00 96.56 120 SER A N 1
ATOM 992 C CA . SER A 1 120 ? 7.522 15.510 -0.633 1.00 96.56 120 SER A CA 1
ATOM 993 C C . SER A 1 120 ? 6.941 14.402 0.235 1.00 96.56 120 SER A C 1
ATOM 995 O O . SER A 1 120 ? 7.065 14.483 1.455 1.00 96.56 120 SER A O 1
ATOM 997 N N . ASP A 1 121 ? 6.365 13.366 -0.378 1.00 97.12 121 ASP A N 1
ATOM 998 C CA . ASP A 1 121 ? 5.537 12.388 0.337 1.00 97.12 121 ASP A CA 1
ATOM 999 C C . ASP A 1 121 ? 6.342 11.168 0.791 1.00 97.12 121 ASP A C 1
ATOM 1001 O O . ASP A 1 121 ? 5.922 10.457 1.700 1.00 97.12 121 ASP A O 1
ATOM 1005 N N . ILE A 1 122 ? 7.497 10.908 0.163 1.00 97.12 122 ILE A N 1
ATOM 1006 C CA . ILE A 1 122 ? 8.337 9.742 0.471 1.00 97.12 122 ILE A CA 1
ATOM 1007 C C . ILE A 1 122 ? 9.722 10.174 0.942 1.00 97.12 122 ILE A C 1
ATOM 1009 O O . ILE A 1 122 ? 10.067 9.961 2.105 1.00 97.12 122 ILE A O 1
ATOM 1013 N N . ARG A 1 123 ? 10.544 10.780 0.075 1.00 96.94 123 ARG A N 1
ATOM 1014 C CA . ARG A 1 123 ? 11.966 11.030 0.366 1.00 96.94 123 ARG A CA 1
ATOM 1015 C C . ARG A 1 123 ? 12.164 11.888 1.618 1.00 96.94 123 ARG A C 1
ATOM 1017 O O . ARG A 1 123 ? 13.007 11.549 2.447 1.00 96.94 123 ARG A O 1
ATOM 1024 N N . ARG A 1 124 ? 11.377 12.959 1.792 1.00 97.12 124 ARG A N 1
ATOM 1025 C CA . ARG A 1 124 ? 11.474 13.874 2.949 1.00 97.12 124 ARG A CA 1
ATOM 1026 C C . ARG A 1 124 ? 11.186 13.198 4.294 1.00 97.12 124 ARG A C 1
ATOM 1028 O O . ARG A 1 124 ? 11.762 13.599 5.299 1.00 97.12 124 ARG A O 1
ATOM 1035 N N . VAL A 1 125 ? 10.324 12.185 4.302 1.00 97.94 125 VAL A N 1
ATOM 1036 C CA . VAL A 1 125 ? 9.888 11.457 5.509 1.00 97.94 125 VAL A CA 1
ATOM 1037 C C . VAL A 1 125 ? 10.518 10.063 5.620 1.00 97.94 125 VAL A C 1
ATOM 1039 O O . VAL A 1 125 ? 10.152 9.263 6.483 1.00 97.94 125 VAL A O 1
ATOM 1042 N N . SER A 1 126 ? 11.471 9.749 4.739 1.00 97.75 126 SER A N 1
ATOM 1043 C CA . SER A 1 126 ? 12.135 8.449 4.692 1.00 97.75 126 SER A CA 1
ATOM 1044 C C . SER A 1 126 ? 13.110 8.255 5.852 1.00 97.75 126 SER A C 1
ATOM 1046 O O . SER A 1 126 ? 13.768 9.196 6.296 1.00 97.75 126 SER A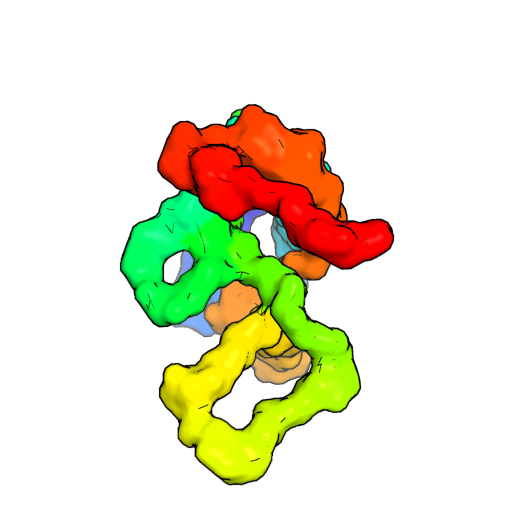 O 1
ATOM 1048 N N . SER A 1 127 ? 13.282 7.007 6.297 1.00 97.00 127 SER A N 1
ATOM 1049 C CA . SER A 1 127 ? 14.413 6.649 7.158 1.00 97.00 127 SER A CA 1
ATOM 1050 C C . SER A 1 127 ? 15.747 6.986 6.490 1.00 97.00 127 SER A C 1
ATOM 1052 O O . SER A 1 127 ? 15.855 7.013 5.265 1.00 97.00 127 SER A O 1
ATOM 1054 N N . HIS A 1 128 ? 16.797 7.174 7.293 1.00 96.38 128 HIS A N 1
ATOM 1055 C CA . HIS A 1 128 ? 18.144 7.452 6.778 1.00 96.38 128 HIS A CA 1
ATOM 1056 C C . HIS A 1 128 ? 18.635 6.396 5.780 1.00 96.38 128 HIS A C 1
ATOM 1058 O O . HIS A 1 128 ? 19.243 6.733 4.769 1.00 96.38 128 HIS A O 1
ATOM 1064 N N . ALA A 1 129 ? 18.347 5.118 6.049 1.00 94.50 129 ALA A N 1
ATOM 1065 C CA . ALA A 1 129 ? 18.724 4.016 5.170 1.00 94.50 129 ALA A CA 1
ATOM 1066 C C . ALA A 1 129 ? 18.019 4.109 3.807 1.00 94.50 129 ALA A C 1
ATOM 1068 O O . ALA A 1 129 ? 18.689 4.053 2.782 1.00 94.50 129 ALA A O 1
ATOM 1069 N N . LEU A 1 130 ? 16.700 4.333 3.801 1.00 96.06 130 LEU A N 1
ATOM 1070 C CA . LEU A 1 130 ? 15.916 4.464 2.572 1.00 96.06 130 LEU A CA 1
ATOM 1071 C C . LEU A 1 130 ? 16.255 5.756 1.812 1.00 96.06 130 LEU A C 1
ATOM 1073 O O . LEU A 1 130 ? 16.356 5.755 0.593 1.00 96.06 130 LEU A O 1
ATOM 1077 N N . ASN A 1 131 ? 16.479 6.871 2.512 1.00 96.75 131 ASN A N 1
ATOM 1078 C CA . ASN A 1 131 ? 16.777 8.158 1.878 1.00 96.75 131 ASN A CA 1
ATOM 1079 C C . ASN A 1 131 ? 18.063 8.104 1.029 1.00 96.75 131 ASN A C 1
ATOM 1081 O O . ASN A 1 131 ? 18.114 8.685 -0.055 1.00 96.75 131 ASN A O 1
ATOM 1085 N N . LYS A 1 132 ? 19.070 7.345 1.481 1.00 96.81 132 LYS A N 1
ATOM 1086 C CA . LYS A 1 132 ? 20.345 7.155 0.772 1.00 96.81 132 LYS A CA 1
ATOM 1087 C C . LYS A 1 132 ? 20.237 6.385 -0.543 1.00 96.81 132 LYS A C 1
ATOM 1089 O O . LYS A 1 132 ? 21.185 6.425 -1.319 1.00 96.81 132 LYS A O 1
ATOM 1094 N N . THR A 1 133 ? 19.134 5.681 -0.800 1.00 95.50 133 THR A N 1
ATOM 1095 C CA . THR A 1 133 ? 18.963 4.900 -2.035 1.00 95.50 133 THR A CA 1
ATOM 1096 C C . THR A 1 133 ? 18.316 5.702 -3.162 1.00 95.50 133 THR A C 1
ATOM 1098 O O . THR A 1 133 ? 18.171 5.183 -4.265 1.00 95.50 133 THR A O 1
ATOM 1101 N N . PHE A 1 134 ? 17.896 6.947 -2.912 1.00 96.38 134 PHE A N 1
ATOM 1102 C CA . PHE A 1 134 ? 17.349 7.818 -3.951 1.00 96.38 134 PHE A CA 1
ATOM 1103 C C . PHE A 1 134 ? 18.467 8.407 -4.808 1.00 96.38 134 PHE A C 1
ATOM 1105 O O . PHE A 1 134 ? 19.437 8.959 -4.292 1.00 96.38 134 PHE A O 1
ATOM 1112 N N . PHE A 1 135 ? 18.278 8.367 -6.122 1.00 95.62 135 PHE A N 1
ATOM 1113 C CA . PHE A 1 135 ? 19.152 9.002 -7.100 1.00 95.62 135 PHE A CA 1
ATOM 1114 C C . PHE A 1 135 ? 18.320 9.549 -8.265 1.00 95.62 135 PHE A C 1
ATOM 1116 O O . PHE A 1 135 ? 17.143 9.217 -8.407 1.00 95.62 135 PHE A O 1
ATOM 1123 N N . ILE A 1 136 ? 18.932 10.410 -9.074 1.00 94.69 136 ILE A N 1
ATOM 1124 C CA . ILE A 1 136 ? 18.342 10.940 -10.306 1.00 94.69 136 ILE A CA 1
ATOM 1125 C C . ILE A 1 136 ? 18.917 10.115 -11.457 1.00 94.69 136 ILE A C 1
ATOM 1127 O O . ILE A 1 136 ? 20.137 9.965 -11.552 1.00 94.69 136 ILE A O 1
ATOM 1131 N N . SER A 1 137 ? 18.056 9.523 -12.283 1.00 91.62 137 SER A N 1
ATOM 1132 C CA . SER A 1 137 ? 18.498 8.781 -13.465 1.00 91.62 137 SER A CA 1
ATOM 1133 C C . SER A 1 137 ? 19.136 9.721 -14.494 1.00 91.62 137 SER A C 1
ATOM 1135 O O . SER A 1 137 ? 18.742 10.880 -14.559 1.00 91.62 137 SER A O 1
ATOM 1137 N N . PRO A 1 138 ? 20.046 9.235 -15.357 1.00 91.81 138 PRO A N 1
ATOM 1138 C CA . PRO A 1 138 ? 20.587 10.034 -16.461 1.00 91.81 138 PRO A CA 1
ATOM 1139 C C . PRO A 1 138 ? 19.557 10.447 -17.525 1.00 91.81 138 PRO A C 1
ATOM 1141 O O . PRO A 1 138 ? 19.889 11.243 -18.395 1.00 91.81 138 PRO A O 1
ATOM 1144 N N . GLY A 1 139 ? 18.361 9.848 -17.509 1.00 76.88 139 GLY A N 1
ATOM 1145 C CA . GLY A 1 139 ? 17.291 10.130 -18.466 1.00 76.88 139 GLY A CA 1
ATOM 1146 C C . GLY A 1 139 ? 16.662 11.502 -18.239 1.00 76.88 139 GLY A C 1
ATOM 1147 O O . GLY A 1 139 ? 16.515 11.909 -17.086 1.00 76.88 139 GLY A O 1
ATOM 1148 N N . GLU A 1 140 ? 16.339 12.161 -19.356 1.00 46.75 140 GLU A N 1
ATOM 1149 C CA . GLU A 1 140 ? 15.697 13.483 -19.449 1.00 46.75 140 GLU A CA 1
ATOM 1150 C C . GLU A 1 140 ? 14.477 13.656 -18.532 1.00 46.75 140 GLU A C 1
ATOM 1152 O O . GLU A 1 140 ? 13.640 12.724 -18.457 1.00 46.75 140 GLU A O 1
#

Radius of gyration: 16.94 Å; chains: 1; bounding box: 43×34×37 Å

Sequence (140 aa):
VGHNEIFERFFKGINRYELYPYNDSDVIEPLMKYLGQAPIVSAKEKSGGTQVKLFFTFEDQSTAIMKPWRVPREYETLPDHYYFADIERHTAEIAAFHLDRILDFRRAPPVTGRILNMTSDIRRVSSHALNKTFFISPGE